Protein AF-A0A1W2H2S9-F1 (afdb_monomer_lite)

Secondary structure (DSSP, 8-state):
--------GGGTTT--HHHHHHHHHHHHHHHHHHHHHHHHHHHHHHHHGGG-TTHHHHHHHHHHHHHHHHSS--HHHHHHHHHHHHHHHHHHHHHHHHHHHHHHHHHHHHH-HHHHHHHHHHHH----TT---------

Structure (mmCIF, N/CA/C/O backbone):
data_AF-A0A1W2H2S9-F1
#
_entry.id   AF-A0A1W2H2S9-F1
#
loop_
_atom_site.group_PDB
_atom_site.id
_atom_site.type_symbol
_atom_site.label_atom_id
_atom_site.label_alt_id
_atom_site.label_comp_id
_atom_site.label_asym_id
_atom_site.label_entity_id
_atom_site.label_seq_id
_atom_site.pdbx_PDB_ins_code
_atom_site.Cartn_x
_atom_site.Cartn_y
_atom_site.Cartn_z
_atom_site.occupancy
_atom_site.B_iso_or_equiv
_atom_site.auth_seq_id
_atom_site.auth_comp_id
_atom_site.auth_asym_id
_atom_site.auth_atom_id
_atom_site.pdbx_PDB_model_num
ATOM 1 N N . MET A 1 1 ? 31.608 -6.534 -22.733 1.00 47.28 1 MET A N 1
ATOM 2 C CA . MET A 1 1 ? 31.640 -7.036 -21.346 1.00 47.28 1 MET A CA 1
ATOM 3 C C . MET A 1 1 ? 31.572 -5.815 -20.447 1.00 47.28 1 MET A C 1
ATOM 5 O O . MET A 1 1 ? 32.516 -5.046 -20.483 1.00 47.28 1 MET A O 1
ATOM 9 N N . GLN A 1 2 ? 30.415 -5.585 -19.820 1.00 31.45 2 GLN A N 1
ATOM 10 C CA . GLN A 1 2 ? 30.123 -4.672 -18.698 1.00 31.45 2 GLN A CA 1
ATOM 11 C C . GLN A 1 2 ? 28.591 -4.625 -18.594 1.00 31.45 2 GLN A C 1
ATOM 13 O O . GLN A 1 2 ? 27.917 -3.844 -19.258 1.00 31.45 2 GLN A O 1
ATOM 18 N N . THR A 1 3 ? 28.027 -5.574 -17.854 1.00 41.75 3 THR A N 1
ATOM 19 C CA . THR A 1 3 ? 26.656 -5.482 -17.350 1.00 41.75 3 THR A CA 1
ATOM 20 C C . THR A 1 3 ? 26.778 -5.035 -15.905 1.00 41.75 3 THR A C 1
ATOM 22 O O . THR A 1 3 ? 26.757 -5.864 -14.998 1.00 41.75 3 THR A O 1
ATOM 25 N N . GLU A 1 4 ? 27.006 -3.742 -15.695 1.00 41.09 4 GLU A N 1
ATOM 26 C CA . GLU A 1 4 ? 26.809 -3.163 -14.371 1.00 41.09 4 GLU A CA 1
ATOM 27 C C . GLU A 1 4 ? 25.306 -3.178 -14.102 1.00 41.09 4 GLU A C 1
ATOM 29 O O . GLU A 1 4 ? 24.504 -2.568 -14.812 1.00 41.09 4 GLU A O 1
ATOM 34 N N . SER A 1 5 ? 24.917 -3.987 -13.123 1.00 37.31 5 SER A N 1
ATOM 35 C CA . SER A 1 5 ? 23.588 -3.974 -12.546 1.00 37.31 5 SER A CA 1
ATOM 36 C C . SER A 1 5 ? 23.367 -2.599 -11.929 1.00 37.31 5 SER A C 1
ATOM 38 O O . SER A 1 5 ? 23.938 -2.278 -10.891 1.00 37.31 5 SER A O 1
ATOM 40 N N . TYR A 1 6 ? 22.544 -1.784 -12.585 1.00 46.28 6 TYR A N 1
ATOM 41 C CA . TYR A 1 6 ? 21.976 -0.573 -12.006 1.00 46.28 6 TYR A CA 1
ATOM 42 C C . TYR A 1 6 ? 21.082 -0.991 -10.830 1.00 46.28 6 TYR A C 1
ATOM 44 O O . TYR A 1 6 ? 19.900 -1.294 -11.001 1.00 46.28 6 TYR A O 1
ATOM 52 N N . GLN A 1 7 ? 21.688 -1.123 -9.653 1.00 43.81 7 GLN A N 1
ATOM 53 C CA . GLN A 1 7 ? 20.985 -1.283 -8.392 1.00 43.81 7 GLN A CA 1
ATOM 54 C C . GLN A 1 7 ? 20.489 0.110 -8.002 1.00 43.81 7 GLN A C 1
ATOM 56 O O . GLN A 1 7 ? 21.268 1.041 -7.825 1.00 43.81 7 GLN A O 1
ATOM 61 N N . ASP A 1 8 ? 19.168 0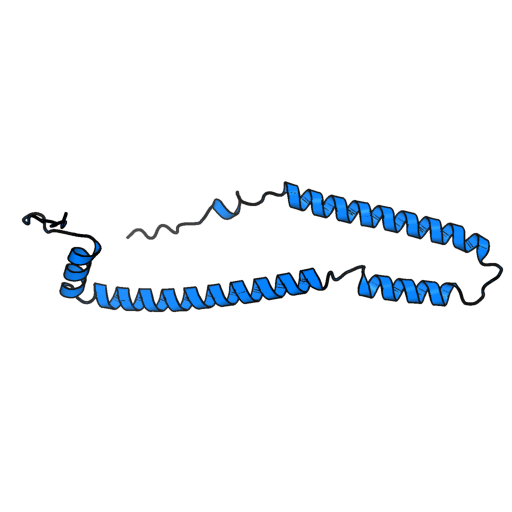.270 -8.002 1.00 51.31 8 ASP A N 1
ATOM 62 C CA . ASP A 1 8 ? 18.505 1.533 -7.706 1.00 51.31 8 ASP A CA 1
ATOM 63 C C . ASP A 1 8 ? 18.551 1.785 -6.190 1.00 51.31 8 ASP A C 1
ATOM 65 O O . ASP A 1 8 ? 17.661 1.374 -5.447 1.00 51.31 8 ASP A O 1
ATOM 69 N N . ASP A 1 9 ? 19.610 2.446 -5.723 1.00 51.31 9 ASP A N 1
ATOM 70 C CA . ASP A 1 9 ? 19.800 2.813 -4.311 1.00 51.31 9 ASP A CA 1
ATOM 71 C C . ASP A 1 9 ? 18.784 3.869 -3.818 1.00 51.31 9 ASP A C 1
ATOM 73 O O . ASP A 1 9 ? 18.706 4.168 -2.627 1.00 51.31 9 ASP A O 1
ATOM 77 N N . ARG A 1 10 ? 17.911 4.386 -4.700 1.00 54.00 10 ARG A N 1
ATOM 78 C CA . ARG A 1 10 ? 16.852 5.353 -4.349 1.00 54.00 10 ARG A CA 1
ATOM 79 C C . ARG A 1 10 ? 15.669 4.732 -3.600 1.00 54.00 10 ARG A C 1
ATOM 81 O O . ARG A 1 10 ? 14.755 5.455 -3.206 1.00 54.00 10 ARG A O 1
ATOM 88 N N . ILE A 1 11 ? 15.659 3.414 -3.382 1.00 48.78 11 ILE A N 1
ATOM 89 C CA . ILE A 1 11 ? 14.602 2.728 -2.617 1.00 48.78 11 ILE A CA 1
ATOM 90 C C . ILE A 1 11 ? 14.618 3.144 -1.132 1.00 48.78 11 ILE A C 1
ATOM 92 O O . ILE A 1 11 ? 13.565 3.152 -0.494 1.00 48.78 11 ILE A O 1
ATOM 96 N N . LEU A 1 12 ? 15.778 3.525 -0.578 1.00 48.19 12 LEU A N 1
ATOM 97 C CA . LEU A 1 12 ? 15.922 3.854 0.849 1.00 48.19 12 LEU A CA 1
ATOM 98 C C . LEU A 1 12 ? 15.722 5.348 1.168 1.00 48.19 12 LEU A C 1
ATOM 100 O O . LEU A 1 12 ? 15.271 5.675 2.266 1.00 48.19 12 LEU A O 1
ATOM 104 N N . ASP A 1 13 ? 15.950 6.240 0.201 1.00 54.03 13 ASP A N 1
ATOM 105 C CA . ASP A 1 13 ? 15.847 7.699 0.390 1.00 54.03 13 ASP A CA 1
ATOM 106 C C . ASP A 1 13 ? 14.402 8.233 0.322 1.00 54.03 13 ASP A C 1
ATOM 108 O O . ASP A 1 13 ? 14.117 9.364 0.717 1.00 54.03 13 ASP A O 1
ATOM 112 N N . GLY A 1 14 ? 13.457 7.419 -0.159 1.00 49.28 14 GLY A N 1
ATOM 113 C CA . GLY A 1 14 ? 12.059 7.814 -0.368 1.00 49.28 14 GLY A CA 1
ATOM 114 C C . GLY A 1 14 ? 11.136 7.672 0.847 1.00 49.28 14 GLY A C 1
ATOM 115 O O . GLY A 1 14 ? 9.962 8.047 0.767 1.00 49.28 14 GLY A O 1
ATOM 116 N N . ILE A 1 15 ? 11.607 7.125 1.973 1.00 54.91 15 ILE A N 1
ATOM 117 C CA . ILE A 1 15 ? 10.738 6.858 3.126 1.00 54.91 15 ILE A CA 1
ATOM 118 C C . ILE A 1 15 ? 10.599 8.127 3.978 1.00 54.91 15 ILE A C 1
ATOM 120 O O . ILE A 1 15 ? 11.220 8.288 5.027 1.00 54.91 15 ILE A O 1
ATOM 124 N N . ASN A 1 16 ? 9.729 9.042 3.548 1.00 57.56 16 ASN A N 1
ATOM 125 C CA . ASN A 1 16 ? 9.269 10.144 4.389 1.00 57.56 16 ASN A CA 1
ATOM 126 C C . ASN A 1 16 ? 8.387 9.574 5.520 1.00 57.56 16 ASN A C 1
ATOM 128 O O . ASN A 1 16 ? 7.165 9.481 5.408 1.00 57.56 16 ASN A O 1
ATOM 132 N N . LEU A 1 17 ? 9.030 9.133 6.607 1.00 56.47 17 LEU A N 1
ATOM 133 C CA . LEU A 1 17 ? 8.386 8.543 7.786 1.00 56.47 17 LEU A CA 1
ATOM 134 C C . LEU A 1 17 ? 7.549 9.555 8.581 1.00 56.47 17 LEU A C 1
ATOM 136 O O . LEU A 1 17 ? 6.679 9.150 9.344 1.00 56.47 17 LEU A O 1
ATOM 140 N N . GLY A 1 18 ? 7.759 10.862 8.397 1.00 63.53 18 GLY A N 1
ATOM 141 C CA . GLY A 1 18 ? 7.056 11.928 9.120 1.00 63.53 18 GLY A CA 1
ATOM 142 C C . GLY A 1 18 ? 5.521 11.825 9.087 1.00 63.53 18 GLY A C 1
ATOM 143 O O . GLY A 1 18 ? 4.903 11.785 10.153 1.00 63.53 18 GLY A O 1
ATOM 144 N N . PRO A 1 19 ? 4.871 11.761 7.910 1.00 59.53 19 PRO A N 1
ATOM 145 C CA . PRO A 1 19 ? 3.425 11.581 7.808 1.00 59.53 19 PRO A CA 1
ATOM 146 C C . PRO A 1 19 ? 2.955 10.214 8.320 1.00 59.53 19 PRO A C 1
ATOM 148 O O . PRO A 1 19 ? 1.928 10.155 8.990 1.00 59.53 19 PRO A O 1
ATOM 151 N N . MET A 1 20 ? 3.709 9.132 8.087 1.00 55.03 20 MET A N 1
ATOM 152 C CA . MET A 1 20 ? 3.347 7.803 8.596 1.00 55.03 20 MET A CA 1
ATOM 153 C C . MET A 1 20 ? 3.355 7.767 10.129 1.00 55.03 20 MET A C 1
ATOM 155 O O . MET A 1 20 ? 2.357 7.388 10.734 1.00 55.03 20 MET A O 1
ATOM 159 N N . ILE A 1 21 ? 4.425 8.245 10.769 1.00 58.28 21 ILE A N 1
ATOM 160 C CA . ILE A 1 21 ? 4.548 8.327 12.231 1.00 58.28 21 ILE A CA 1
ATOM 161 C C . ILE A 1 21 ? 3.421 9.179 12.823 1.00 58.28 21 ILE A C 1
ATOM 163 O O . ILE A 1 21 ? 2.860 8.812 13.850 1.00 58.28 21 ILE A O 1
ATOM 167 N N . ARG A 1 22 ? 3.028 10.278 12.164 1.00 54.75 22 ARG A N 1
ATOM 168 C CA . ARG A 1 22 ? 1.888 11.104 12.595 1.00 54.75 22 ARG A CA 1
ATOM 169 C C . ARG A 1 22 ? 0.558 10.357 12.507 1.00 54.75 22 ARG A C 1
ATOM 171 O O . ARG A 1 22 ? -0.236 10.470 13.432 1.00 54.75 22 ARG A O 1
ATOM 178 N N . ILE A 1 23 ? 0.322 9.584 11.446 1.00 57.78 23 ILE A N 1
ATOM 179 C CA . ILE A 1 23 ? -0.895 8.770 11.285 1.00 57.78 23 ILE A CA 1
ATOM 180 C C . ILE A 1 23 ? -0.944 7.660 12.343 1.00 57.78 23 ILE A C 1
ATOM 182 O O . ILE A 1 23 ? -1.981 7.470 12.976 1.00 57.78 23 ILE A O 1
ATOM 186 N N . PHE A 1 24 ? 0.169 6.962 12.585 1.00 56.03 24 PHE A N 1
ATOM 187 C CA . PHE A 1 24 ? 0.252 5.944 13.636 1.00 56.03 24 PHE A CA 1
ATOM 188 C C . PHE A 1 24 ? 0.088 6.550 15.037 1.00 56.03 24 PHE A C 1
ATOM 190 O O . PHE A 1 24 ? -0.650 6.002 15.851 1.00 56.03 24 PHE A O 1
ATOM 197 N N . ALA A 1 25 ? 0.702 7.706 15.305 1.00 60.56 25 ALA A N 1
ATOM 198 C CA . ALA A 1 25 ? 0.580 8.404 16.582 1.00 60.56 25 ALA A CA 1
ATOM 199 C C . ALA A 1 25 ? -0.850 8.900 16.833 1.00 60.56 25 ALA A C 1
ATOM 201 O O . ALA A 1 25 ? -1.385 8.675 17.913 1.00 60.56 25 ALA A O 1
ATOM 202 N N . TYR A 1 26 ? -1.500 9.516 15.839 1.00 65.12 26 TYR A N 1
ATOM 203 C CA . TYR A 1 26 ? -2.889 9.959 15.972 1.00 65.12 26 TYR A CA 1
ATOM 204 C C . TYR A 1 26 ? -3.833 8.777 16.206 1.00 65.12 26 TYR A C 1
ATOM 206 O O . TYR A 1 26 ? -4.601 8.804 17.165 1.00 65.12 26 TYR A O 1
ATOM 214 N N . ASN A 1 27 ? -3.739 7.712 15.402 1.00 65.56 27 ASN A N 1
ATOM 215 C CA . ASN A 1 27 ? -4.579 6.525 15.587 1.00 65.56 27 ASN A CA 1
ATOM 216 C C . ASN A 1 27 ? -4.338 5.848 16.946 1.00 65.56 27 ASN A C 1
ATOM 218 O O . ASN A 1 27 ? -5.301 5.494 17.622 1.00 65.56 27 ASN A O 1
ATOM 222 N N . GLY A 1 28 ? -3.084 5.744 17.397 1.00 67.50 28 GLY A N 1
ATOM 223 C CA . GLY A 1 28 ? -2.751 5.181 18.708 1.00 67.50 28 GLY A CA 1
ATOM 224 C C . GLY A 1 28 ? -3.265 6.024 19.881 1.00 67.50 28 GLY A C 1
ATOM 225 O O . GLY A 1 28 ? -3.792 5.480 20.850 1.00 67.50 28 GLY A O 1
ATOM 226 N N . ILE A 1 29 ? -3.184 7.356 19.789 1.00 74.56 29 ILE A N 1
ATOM 227 C CA . ILE A 1 29 ? -3.722 8.265 20.814 1.00 74.56 29 ILE A CA 1
ATOM 228 C C . ILE A 1 29 ? -5.252 8.171 20.866 1.00 74.56 29 ILE A C 1
ATOM 230 O O . ILE A 1 29 ? -5.813 8.070 21.957 1.00 74.56 29 ILE A O 1
ATOM 234 N N . TYR A 1 30 ? -5.935 8.137 19.715 1.00 74.81 30 TYR A N 1
ATOM 235 C CA . TYR A 1 30 ? -7.388 7.947 19.676 1.00 74.81 30 TYR A CA 1
ATOM 236 C C . TYR A 1 30 ? -7.809 6.583 20.231 1.00 74.81 30 TYR A C 1
ATOM 238 O O . TYR A 1 30 ? -8.785 6.525 20.976 1.00 74.81 30 TYR A O 1
ATOM 246 N N . GLN A 1 31 ? -7.063 5.510 19.947 1.00 69.75 31 GLN A N 1
ATOM 247 C CA . GLN A 1 31 ? -7.315 4.179 20.512 1.00 69.75 31 GLN A CA 1
ATOM 248 C C . GLN A 1 31 ? -7.162 4.165 22.040 1.00 69.75 31 GLN A C 1
ATOM 250 O O . GLN A 1 31 ? -8.038 3.661 22.744 1.00 69.75 31 GLN A O 1
ATOM 255 N N . LEU A 1 32 ? -6.101 4.777 22.575 1.00 75.31 32 LEU A N 1
ATOM 256 C CA . LEU A 1 32 ? -5.880 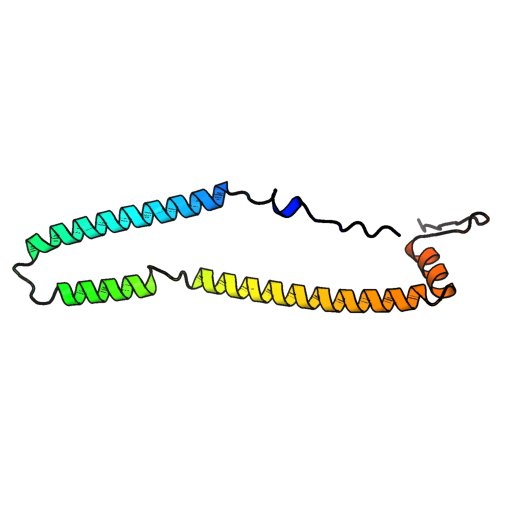4.885 24.022 1.00 75.31 32 LEU A CA 1
ATOM 257 C C . LEU A 1 32 ? -6.950 5.746 24.709 1.00 75.31 32 LEU A C 1
ATOM 259 O O . LEU A 1 32 ? -7.462 5.381 25.769 1.00 75.31 32 LEU A O 1
ATOM 263 N N . GLN A 1 33 ? -7.325 6.873 24.102 1.00 75.38 33 GLN A N 1
ATOM 264 C CA . GLN A 1 33 ? -8.341 7.775 24.643 1.00 75.38 33 GLN A CA 1
ATOM 265 C C . GLN A 1 33 ? -9.744 7.159 24.590 1.00 75.38 33 GLN A C 1
ATOM 267 O O . GLN A 1 33 ? -10.526 7.310 25.532 1.00 75.38 33 GLN A O 1
ATOM 272 N N . PHE A 1 34 ? -10.048 6.416 23.5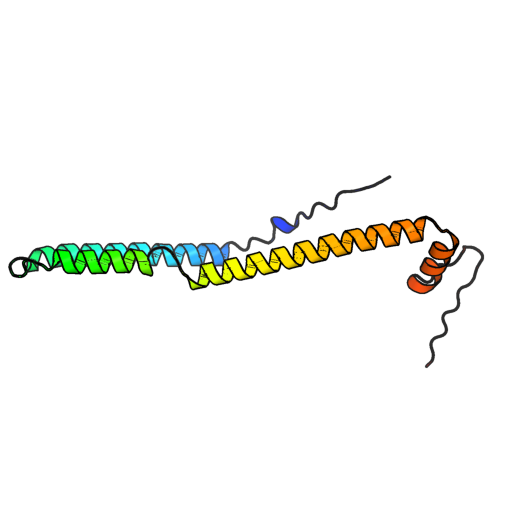26 1.00 78.00 34 PHE A N 1
ATOM 273 C CA . PHE A 1 34 ? -11.276 5.642 23.408 1.00 78.00 34 PHE A CA 1
ATOM 274 C C . PHE A 1 34 ? -11.350 4.543 24.478 1.00 78.00 34 PHE A C 1
ATOM 276 O O . PHE A 1 34 ? -12.361 4.433 25.173 1.00 78.00 34 PHE A O 1
ATOM 283 N N . LEU A 1 35 ? -10.261 3.791 24.679 1.00 75.50 35 LEU A N 1
ATOM 284 C CA . LEU A 1 35 ? -10.166 2.767 25.721 1.00 75.50 35 LEU A CA 1
ATOM 285 C C . LEU A 1 35 ? -10.387 3.363 27.120 1.00 75.50 35 LEU A C 1
ATOM 287 O O . LEU A 1 35 ? -11.153 2.820 27.915 1.00 75.50 35 LEU A O 1
ATOM 291 N N . TYR A 1 36 ? -9.767 4.507 27.412 1.00 85.50 36 TYR A N 1
ATOM 292 C CA . TYR A 1 36 ? -9.935 5.205 28.687 1.00 85.50 36 TYR A CA 1
ATOM 293 C C . TYR A 1 36 ? -11.387 5.648 28.926 1.00 85.50 36 TYR A C 1
ATOM 295 O O . TYR A 1 36 ? -11.943 5.422 30.006 1.00 85.50 36 TYR A O 1
ATOM 303 N N . LEU A 1 37 ? -12.036 6.224 27.909 1.00 81.81 37 LEU A N 1
ATOM 304 C CA . LEU A 1 37 ? -13.442 6.627 27.982 1.00 81.81 37 LEU A CA 1
ATOM 305 C C . LEU A 1 37 ? -14.364 5.415 28.190 1.00 81.81 37 LEU A C 1
ATOM 307 O O . LEU A 1 37 ? -15.275 5.467 29.018 1.00 81.81 37 LEU A O 1
ATOM 311 N N . PHE A 1 38 ? -14.097 4.309 27.494 1.00 81.56 38 PHE A N 1
ATOM 312 C CA . PHE A 1 38 ? -14.831 3.054 27.637 1.00 81.56 38 PHE A CA 1
ATOM 313 C C . PHE A 1 38 ? -14.725 2.484 29.059 1.00 81.56 38 PHE A C 1
ATOM 315 O O . PHE A 1 38 ? -15.741 2.136 29.666 1.00 81.56 38 PHE A O 1
ATOM 322 N N . VAL A 1 39 ? -13.519 2.466 29.638 1.00 81.44 39 VAL A N 1
ATOM 323 C CA . VAL A 1 39 ? -13.281 2.025 31.023 1.00 81.44 39 VAL A CA 1
ATOM 324 C C . VAL A 1 39 ? -14.011 2.924 32.027 1.00 81.44 39 VAL A C 1
ATOM 326 O O . VAL A 1 39 ? -14.666 2.417 32.941 1.00 81.44 39 VAL A O 1
ATOM 329 N N . LEU A 1 40 ? -13.975 4.250 31.848 1.00 82.69 40 LEU A N 1
ATOM 330 C CA . LEU A 1 40 ? -14.705 5.190 32.708 1.00 82.69 40 LEU A CA 1
ATOM 331 C C . LEU A 1 40 ? -16.222 4.984 32.645 1.00 82.69 40 LEU A C 1
ATOM 333 O O . LEU A 1 40 ? -16.890 4.974 33.684 1.00 82.69 40 LEU A O 1
ATOM 337 N N . ILE A 1 41 ? -16.769 4.795 31.442 1.00 80.12 41 ILE A N 1
ATOM 338 C CA . ILE A 1 41 ? -18.189 4.493 31.238 1.00 80.12 41 ILE A CA 1
ATOM 339 C C . ILE A 1 41 ? -18.542 3.175 31.931 1.00 80.12 41 ILE A C 1
ATOM 341 O O . ILE A 1 41 ? -19.522 3.133 32.673 1.00 80.12 41 ILE A O 1
ATOM 345 N N . PHE A 1 42 ? -17.721 2.132 31.787 1.00 74.69 42 PHE A N 1
ATOM 346 C CA . PHE A 1 42 ? -17.933 0.829 32.422 1.00 74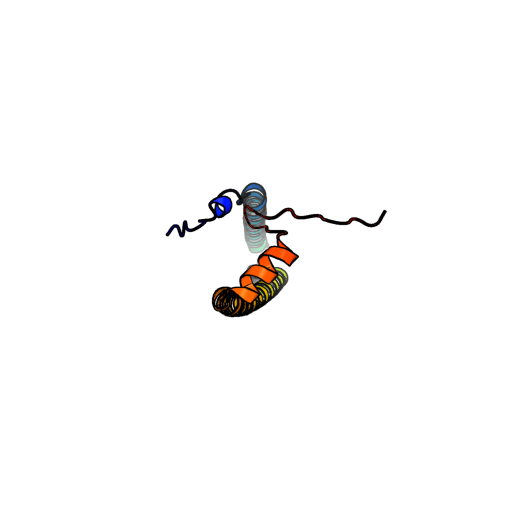.69 42 PHE A CA 1
ATOM 347 C C . PHE A 1 42 ? -17.952 0.911 33.959 1.00 74.69 42 PHE A C 1
ATOM 349 O O . PHE A 1 42 ? -18.859 0.376 34.608 1.00 74.69 42 PHE A O 1
ATOM 356 N N . ILE A 1 43 ? -17.000 1.637 34.556 1.00 79.44 43 ILE A N 1
ATOM 357 C CA . ILE A 1 43 ? -16.940 1.869 36.010 1.00 79.44 43 ILE A CA 1
ATOM 358 C C . ILE A 1 43 ? -18.183 2.630 36.485 1.00 79.44 43 ILE A C 1
ATOM 360 O O . ILE A 1 43 ? -18.795 2.266 37.492 1.00 79.44 43 ILE A O 1
ATOM 364 N N . LYS A 1 44 ? -18.594 3.665 35.745 1.00 78.94 44 LYS A N 1
ATOM 365 C CA . LYS A 1 44 ? -19.773 4.472 36.071 1.00 78.94 44 LYS A CA 1
ATOM 366 C C . LYS A 1 44 ? -21.050 3.633 35.971 1.00 78.94 44 LYS A C 1
ATOM 368 O O . LYS A 1 44 ? -21.864 3.660 36.888 1.00 78.94 44 LYS A O 1
ATOM 373 N N . MET A 1 45 ? -21.185 2.815 34.929 1.00 68.31 45 MET A N 1
ATOM 374 C CA . MET A 1 45 ? -22.326 1.927 34.671 1.00 68.31 45 MET A CA 1
ATOM 375 C C . MET A 1 45 ? -22.532 0.873 35.765 1.00 68.31 45 MET A C 1
ATOM 377 O O . MET A 1 45 ? -23.677 0.648 36.161 1.00 68.31 45 MET A O 1
ATOM 381 N N . LYS A 1 46 ? -21.454 0.308 36.339 1.00 66.06 46 LYS A N 1
ATOM 382 C CA . LYS A 1 46 ? -21.541 -0.608 37.498 1.00 66.06 46 LYS A CA 1
ATOM 383 C C . LYS A 1 46 ? -22.337 -0.017 38.669 1.00 66.06 46 LYS A C 1
ATOM 385 O O . LYS A 1 46 ? -23.017 -0.759 39.373 1.00 66.06 46 LYS A O 1
ATOM 390 N N . LYS A 1 47 ? -22.294 1.306 38.867 1.00 68.62 47 LYS A N 1
ATOM 391 C CA . LYS A 1 47 ? -23.008 2.000 39.953 1.00 68.62 47 LYS A CA 1
ATOM 392 C C . LYS A 1 47 ? -24.522 2.106 39.716 1.00 68.62 47 LYS A C 1
ATOM 394 O O . LYS A 1 47 ? -25.282 2.111 40.680 1.00 68.62 47 LYS A O 1
ATOM 399 N N . TYR A 1 48 ? -24.967 2.159 38.459 1.00 66.75 48 TYR A N 1
ATOM 400 C CA . TYR A 1 48 ? -26.385 2.323 38.079 1.00 66.75 48 TYR A CA 1
ATOM 401 C C . TYR A 1 48 ? -27.092 0.995 37.771 1.00 66.75 48 TYR A C 1
ATOM 403 O O . TYR A 1 48 ? -28.288 0.951 37.496 1.00 66.75 48 TYR A O 1
ATOM 411 N N . LEU A 1 49 ? -26.356 -0.106 37.879 1.00 59.41 49 LEU A N 1
ATOM 412 C CA . LEU A 1 49 ? -26.745 -1.452 37.485 1.00 59.41 49 LEU A CA 1
ATOM 413 C C . LEU A 1 49 ? -27.804 -2.130 38.378 1.00 59.41 49 LEU A C 1
ATOM 415 O O . LEU A 1 49 ? -28.221 -3.254 38.112 1.00 59.41 49 LEU A O 1
ATOM 419 N N . LYS A 1 50 ? -28.266 -1.476 39.448 1.00 60.66 50 LYS A N 1
ATOM 420 C CA . LYS A 1 50 ? -29.287 -2.058 40.337 1.00 60.66 50 LYS A CA 1
ATOM 421 C C . LYS A 1 50 ? -30.664 -2.233 39.677 1.00 60.66 50 LYS A C 1
ATOM 423 O O . LYS A 1 50 ? -31.499 -2.919 40.254 1.00 60.66 50 LYS A O 1
ATOM 428 N N . TYR A 1 51 ? -30.901 -1.656 38.493 1.00 62.38 51 TYR A N 1
ATOM 429 C CA . TYR A 1 51 ? -32.249 -1.522 37.923 1.00 62.38 51 TYR A CA 1
ATOM 430 C C . TYR A 1 51 ? -32.478 -2.173 36.548 1.00 62.38 51 TYR A C 1
ATOM 432 O O . TYR A 1 51 ? -33.601 -2.125 36.053 1.00 62.38 51 TYR A O 1
ATOM 440 N N . THR A 1 52 ? -31.488 -2.816 35.915 1.00 58.69 52 THR A N 1
ATOM 441 C CA . THR A 1 52 ? -31.660 -3.364 34.551 1.00 58.69 52 THR A CA 1
ATOM 442 C C . THR A 1 52 ? -31.026 -4.752 34.386 1.00 58.69 52 THR A C 1
ATOM 444 O O . THR A 1 52 ? -29.814 -4.907 34.285 1.00 58.69 52 THR A O 1
ATOM 447 N N . LYS A 1 53 ? -31.859 -5.802 34.324 1.00 66.31 53 LYS A N 1
ATOM 448 C CA . LYS A 1 53 ? -31.404 -7.207 34.234 1.00 66.31 53 LYS A CA 1
ATOM 449 C C . LYS A 1 53 ? -30.754 -7.603 32.892 1.00 66.31 53 LYS A C 1
ATOM 451 O O . LYS A 1 53 ? -30.028 -8.585 32.873 1.00 66.31 53 LYS A O 1
ATOM 456 N N . ASN A 1 54 ? -30.947 -6.838 31.808 1.00 69.19 54 ASN A N 1
ATOM 457 C CA . ASN A 1 54 ? -30.447 -7.174 30.457 1.00 69.19 54 ASN A CA 1
ATOM 458 C C . ASN A 1 54 ? -29.489 -6.134 29.836 1.00 69.19 54 ASN A C 1
ATOM 460 O O . ASN A 1 54 ? -29.156 -6.233 28.656 1.00 69.19 54 ASN A O 1
ATOM 464 N N . PHE A 1 55 ? -29.015 -5.141 30.599 1.00 73.31 55 PHE A N 1
ATOM 465 C CA . PHE A 1 55 ? -28.167 -4.072 30.049 1.00 73.31 55 PHE A CA 1
ATOM 466 C C . PHE A 1 55 ? -26.824 -4.586 29.512 1.00 73.31 55 PHE A C 1
ATOM 468 O O . PHE A 1 55 ? -26.385 -4.170 28.442 1.00 73.31 55 PHE A O 1
ATOM 475 N N . TYR A 1 56 ? -26.202 -5.539 30.215 1.00 76.69 56 TYR A N 1
ATOM 476 C CA . TYR A 1 56 ? -24.947 -6.132 29.758 1.00 76.69 56 TYR A CA 1
ATOM 477 C C . TYR A 1 56 ? -25.101 -6.836 28.422 1.00 76.69 56 TYR A C 1
ATOM 479 O O . TYR A 1 56 ? -24.235 -6.677 27.579 1.00 76.69 56 TYR A O 1
ATOM 487 N N . PHE A 1 57 ? -26.201 -7.549 28.181 1.00 79.56 57 PHE A N 1
ATOM 488 C CA . PHE A 1 57 ? -26.409 -8.238 26.909 1.00 79.56 57 PHE A CA 1
ATOM 489 C C . PHE A 1 57 ? -26.442 -7.253 25.734 1.00 79.56 57 PHE A C 1
ATOM 491 O O . PHE A 1 57 ? -25.729 -7.443 24.753 1.00 79.56 57 PHE A O 1
ATOM 498 N N . LEU A 1 58 ? -27.189 -6.152 25.870 1.00 77.38 58 LEU A N 1
ATOM 499 C CA . LEU A 1 58 ? -27.294 -5.136 24.821 1.00 77.38 58 LEU A CA 1
ATOM 500 C C . LEU A 1 58 ? -25.973 -4.383 24.612 1.00 77.38 58 LEU A C 1
ATOM 502 O O . LEU A 1 58 ? -25.578 -4.134 23.477 1.00 77.38 58 LEU A O 1
ATOM 506 N N . PHE A 1 59 ? -25.261 -4.075 25.699 1.00 81.69 59 PHE A N 1
ATOM 507 C CA . PHE A 1 59 ? -23.945 -3.443 25.636 1.00 81.69 59 PHE A CA 1
ATOM 508 C C . PHE A 1 59 ? -22.895 -4.361 25.006 1.00 81.69 59 PHE A C 1
ATOM 510 O O . PHE A 1 59 ? -22.107 -3.909 24.185 1.00 81.69 59 PHE A O 1
ATOM 517 N N . THR A 1 60 ? -22.905 -5.653 25.342 1.00 80.25 60 THR A N 1
ATOM 518 C CA . THR A 1 60 ? -21.966 -6.630 24.770 1.00 80.25 60 THR A CA 1
ATOM 519 C C . THR A 1 60 ? -22.274 -6.854 23.295 1.00 80.25 60 THR A C 1
ATOM 521 O O . THR A 1 60 ? -21.356 -6.898 22.489 1.00 80.25 60 THR A O 1
ATOM 524 N N . LEU A 1 61 ? -23.552 -6.920 22.914 1.00 83.25 61 LEU A N 1
ATOM 525 C CA . LEU A 1 61 ? -23.955 -7.031 21.515 1.00 83.25 61 LEU A CA 1
ATOM 526 C C . LEU A 1 61 ? -23.539 -5.793 20.711 1.00 83.25 61 LEU A C 1
ATOM 528 O O . LEU A 1 61 ? -22.949 -5.927 19.644 1.00 83.25 61 LEU A O 1
ATOM 532 N N . PHE A 1 62 ? -23.777 -4.594 21.248 1.00 83.88 62 PHE A N 1
ATOM 533 C CA . PHE A 1 62 ? -23.318 -3.348 20.639 1.00 83.88 62 PHE A CA 1
ATOM 534 C C . PHE A 1 62 ? -21.793 -3.306 20.521 1.00 83.88 62 PHE A C 1
ATOM 536 O O . PHE A 1 62 ? -21.276 -2.943 19.473 1.00 83.88 62 PHE A O 1
ATOM 543 N N . PHE A 1 63 ? -21.074 -3.719 21.564 1.00 83.25 63 PHE A N 1
ATOM 544 C CA . PHE A 1 63 ? -19.617 -3.761 21.568 1.00 83.25 63 PHE A CA 1
ATOM 545 C C . PHE A 1 63 ? -19.064 -4.761 20.550 1.00 83.25 63 PHE A C 1
ATOM 547 O O . PHE A 1 63 ? -18.126 -4.438 19.837 1.00 83.25 63 PHE A O 1
ATOM 554 N N . VAL A 1 64 ? -19.667 -5.944 20.418 1.00 81.38 64 VAL A N 1
ATOM 555 C CA . VAL A 1 64 ? -19.279 -6.936 19.403 1.00 81.38 64 VAL A CA 1
ATOM 556 C C . VAL A 1 64 ? -19.531 -6.399 17.997 1.00 81.38 64 VAL A C 1
ATOM 558 O O . VAL A 1 64 ? -18.654 -6.494 17.146 1.00 81.38 64 VAL A O 1
ATOM 561 N N . ILE A 1 65 ? -20.691 -5.785 17.755 1.00 81.12 65 ILE A N 1
ATOM 562 C CA . ILE A 1 65 ? -20.988 -5.129 16.475 1.00 81.12 65 ILE A CA 1
ATOM 563 C C . ILE A 1 65 ? -19.958 -4.021 16.214 1.00 81.12 65 ILE A C 1
ATOM 565 O O . ILE A 1 65 ? -19.376 -3.950 15.139 1.00 81.12 65 ILE A O 1
ATOM 569 N N . TRP A 1 66 ? -19.658 -3.194 17.208 1.00 81.38 66 TRP A N 1
ATOM 570 C CA . TRP A 1 66 ? -18.676 -2.122 17.092 1.00 81.38 66 TRP A CA 1
ATOM 571 C C . TRP A 1 66 ? -17.264 -2.654 16.798 1.00 81.38 66 TRP A C 1
ATOM 573 O O . TRP A 1 66 ? -16.618 -2.169 15.879 1.00 81.38 66 TRP A O 1
ATOM 583 N N . MET A 1 67 ? -16.817 -3.713 17.473 1.00 71.69 67 MET A N 1
ATOM 584 C CA . MET A 1 67 ? -15.529 -4.356 17.190 1.00 71.69 67 MET A CA 1
ATOM 585 C C . MET A 1 67 ? -15.476 -4.932 15.766 1.00 71.69 67 MET A C 1
ATOM 587 O O . MET A 1 67 ? -14.486 -4.778 15.059 1.00 71.69 67 MET A O 1
ATOM 591 N N . VAL A 1 68 ? -16.564 -5.544 15.295 1.00 69.75 68 VAL A N 1
ATOM 592 C CA . VAL A 1 68 ? -16.628 -6.122 13.942 1.00 69.75 68 VAL A CA 1
ATOM 593 C C . VAL A 1 68 ? -16.632 -5.043 12.851 1.00 69.75 68 VAL A C 1
ATOM 595 O O . VAL A 1 68 ? -15.989 -5.224 11.818 1.00 69.75 68 VAL A O 1
ATOM 598 N N . PHE A 1 69 ? -17.336 -3.928 13.062 1.00 71.00 69 PHE A N 1
ATOM 599 C CA . PHE A 1 69 ? -17.506 -2.884 12.045 1.00 71.00 69 PHE A CA 1
ATOM 600 C C . PHE A 1 69 ? -16.471 -1.749 12.119 1.00 71.00 69 PHE A C 1
ATOM 602 O O . PHE A 1 69 ? -16.178 -1.149 11.089 1.00 71.00 69 PHE A O 1
ATOM 609 N N . ILE A 1 70 ? -15.933 -1.430 13.301 1.00 68.88 70 ILE A N 1
ATOM 610 C CA . ILE A 1 70 ? -15.067 -0.259 13.535 1.00 68.88 70 ILE A CA 1
ATOM 611 C C . ILE A 1 70 ? -13.629 -0.642 13.913 1.00 68.88 70 ILE A C 1
ATOM 613 O O . ILE A 1 70 ? -12.713 0.072 13.515 1.00 68.88 70 ILE A O 1
ATOM 617 N N . ASP A 1 71 ? -13.393 -1.748 14.627 1.00 64.12 71 ASP A N 1
ATOM 618 C CA . ASP A 1 71 ? -12.086 -1.981 15.271 1.00 64.12 71 ASP A CA 1
ATOM 619 C C . ASP A 1 71 ? -10.980 -2.504 14.339 1.00 64.12 71 ASP A C 1
ATOM 621 O O . ASP A 1 71 ? -9.807 -2.417 14.687 1.00 64.12 71 ASP A O 1
ATOM 625 N N . SER A 1 72 ? -11.272 -3.060 13.156 1.00 58.06 72 SER A N 1
ATOM 626 C CA . SER A 1 72 ? -10.198 -3.774 12.427 1.00 58.06 72 SER A CA 1
ATOM 627 C C . SER A 1 72 ? -10.198 -3.733 10.908 1.00 58.06 72 SER A C 1
ATOM 629 O O . SER A 1 72 ? -9.220 -4.174 10.312 1.00 58.06 72 SER A O 1
ATOM 631 N N . ASN A 1 73 ? -11.215 -3.200 10.237 1.00 57.66 73 ASN A N 1
ATOM 632 C CA . ASN A 1 73 ? -11.187 -3.145 8.778 1.00 57.66 73 ASN A CA 1
ATOM 633 C C . ASN A 1 73 ? -11.819 -1.856 8.294 1.00 57.66 73 ASN A C 1
ATOM 635 O O . ASN A 1 73 ? -13.027 -1.777 8.103 1.00 57.66 73 ASN A O 1
ATOM 639 N N . ASP A 1 74 ? -10.983 -0.857 8.033 1.00 69.06 74 ASP A N 1
ATOM 640 C CA . ASP A 1 74 ? -11.367 0.211 7.128 1.00 69.06 74 ASP A CA 1
ATOM 641 C C . ASP A 1 74 ? -11.586 -0.424 5.742 1.00 69.06 74 ASP A C 1
ATOM 643 O O . ASP A 1 74 ? -10.657 -0.628 4.956 1.00 69.06 74 ASP A O 1
ATOM 647 N N . ILE A 1 75 ? -12.828 -0.852 5.488 1.00 70.12 75 ILE A N 1
ATOM 648 C CA . ILE A 1 75 ? -13.259 -1.548 4.268 1.00 70.12 75 ILE A CA 1
ATOM 649 C C . ILE A 1 75 ? -12.867 -0.721 3.039 1.00 70.12 75 ILE A C 1
ATOM 651 O O . ILE A 1 75 ? -12.464 -1.275 2.015 1.00 70.12 75 ILE A O 1
ATOM 655 N N . LEU A 1 76 ? -12.913 0.609 3.158 1.00 76.69 76 LEU A N 1
ATOM 656 C CA . LEU A 1 76 ? -12.494 1.532 2.109 1.00 76.69 76 LEU A CA 1
ATOM 657 C C . LEU A 1 76 ? -10.988 1.454 1.859 1.00 76.69 76 LEU A C 1
ATOM 659 O O . LEU A 1 76 ? -10.563 1.441 0.704 1.00 76.69 76 LEU A O 1
ATOM 663 N N . THR A 1 77 ? -10.176 1.375 2.911 1.00 80.38 77 THR A N 1
ATOM 664 C CA . THR A 1 77 ? -8.725 1.197 2.780 1.00 80.38 77 THR A CA 1
ATOM 665 C C . THR A 1 77 ? -8.383 -0.157 2.167 1.00 80.38 77 THR A C 1
ATOM 667 O O . THR A 1 77 ? -7.595 -0.207 1.222 1.00 80.38 77 THR A O 1
ATOM 670 N N . GLN A 1 78 ? -9.030 -1.242 2.597 1.00 82.75 78 GLN A N 1
ATOM 671 C CA . GLN A 1 78 ? -8.824 -2.564 1.994 1.00 82.75 78 GLN A CA 1
ATOM 672 C C . GLN A 1 78 ? -9.234 -2.599 0.516 1.00 82.75 78 GLN A C 1
ATOM 674 O O . GLN A 1 78 ? -8.534 -3.177 -0.318 1.00 82.75 78 GLN A O 1
ATOM 679 N N . TYR A 1 79 ? -10.334 -1.932 0.165 1.00 86.31 79 TYR A N 1
ATOM 680 C CA . TYR A 1 79 ? -10.763 -1.787 -1.223 1.00 86.31 79 TYR A CA 1
ATOM 681 C C . TYR A 1 79 ? -9.740 -1.006 -2.061 1.00 86.31 79 TYR A C 1
ATOM 683 O O . TYR A 1 79 ? -9.340 -1.462 -3.134 1.00 86.31 79 TYR A O 1
ATOM 691 N N . LYS A 1 80 ? -9.256 0.139 -1.560 1.00 86.81 80 LYS A N 1
ATOM 692 C CA . LYS A 1 80 ? -8.224 0.947 -2.234 1.00 86.81 80 LYS A CA 1
ATOM 693 C C . LYS A 1 80 ? -6.921 0.171 -2.423 1.00 86.81 80 LYS A C 1
ATOM 695 O O . LYS A 1 80 ? -6.325 0.244 -3.496 1.00 86.81 80 LYS A O 1
ATOM 700 N N . LEU A 1 81 ? -6.498 -0.590 -1.415 1.00 89.00 81 LEU A N 1
ATOM 701 C CA . LEU A 1 81 ? -5.299 -1.428 -1.481 1.00 89.00 81 LEU A CA 1
ATOM 702 C C . LEU A 1 81 ? -5.441 -2.531 -2.531 1.00 89.00 81 LEU A C 1
ATOM 704 O O . LEU A 1 81 ? -4.545 -2.690 -3.356 1.00 89.00 81 LEU A O 1
ATOM 708 N N . LYS A 1 82 ? -6.580 -3.233 -2.570 1.00 92.62 82 LYS A N 1
ATOM 709 C CA . LYS A 1 82 ? -6.867 -4.231 -3.614 1.00 92.62 82 LYS A CA 1
ATOM 710 C C . LYS A 1 82 ? -6.871 -3.614 -5.013 1.00 92.62 82 LYS A C 1
ATOM 712 O O . LYS A 1 82 ? -6.276 -4.173 -5.927 1.00 92.62 82 LYS A O 1
ATOM 717 N N . ALA A 1 83 ? -7.489 -2.446 -5.183 1.00 94.38 83 ALA A N 1
ATOM 718 C CA . ALA A 1 83 ? -7.488 -1.747 -6.465 1.00 94.38 83 ALA A CA 1
ATOM 719 C C . ALA A 1 83 ? -6.064 -1.358 -6.902 1.00 94.38 83 ALA A C 1
ATOM 721 O O . ALA A 1 83 ? -5.701 -1.540 -8.064 1.00 94.38 83 ALA A O 1
ATOM 722 N N . LYS A 1 84 ? -5.240 -0.870 -5.965 1.00 92.31 84 LYS A N 1
ATOM 723 C CA . LYS A 1 84 ? -3.840 -0.523 -6.232 1.00 92.31 84 LYS A CA 1
ATOM 724 C C . LYS A 1 84 ? -2.992 -1.750 -6.564 1.00 92.31 84 LYS A C 1
ATOM 726 O O . LYS A 1 84 ? -2.145 -1.656 -7.447 1.00 92.31 84 LYS A O 1
ATOM 731 N N . LEU A 1 85 ? -3.229 -2.876 -5.892 1.00 96.38 85 LEU A N 1
ATOM 732 C CA . LEU A 1 85 ? -2.561 -4.145 -6.172 1.00 96.38 85 LEU A CA 1
ATOM 733 C C . LEU A 1 85 ? -2.850 -4.608 -7.603 1.00 96.38 85 LEU A C 1
ATOM 735 O O . LEU A 1 85 ? -1.915 -4.812 -8.370 1.00 96.38 85 LEU A O 1
ATOM 739 N N . ASN A 1 86 ? -4.127 -4.660 -7.986 1.00 96.12 86 ASN A N 1
ATOM 740 C CA . ASN A 1 86 ? -4.533 -5.057 -9.336 1.00 96.12 86 ASN A CA 1
ATOM 741 C C . ASN A 1 86 ? -3.933 -4.140 -10.413 1.00 96.12 86 ASN A C 1
ATOM 743 O O . ASN A 1 86 ? -3.549 -4.594 -11.486 1.00 96.12 86 ASN A O 1
ATOM 747 N N . GLU A 1 87 ? -3.845 -2.838 -10.139 1.00 96.25 87 GLU A N 1
ATOM 748 C CA . GLU A 1 87 ? -3.212 -1.888 -11.052 1.00 96.25 87 GLU A CA 1
ATOM 749 C C . GLU A 1 87 ? -1.709 -2.152 -11.216 1.00 96.25 87 GLU A C 1
ATOM 751 O O . GLU A 1 87 ? -1.199 -2.149 -12.334 1.00 96.25 87 GLU A O 1
ATOM 756 N N . LEU A 1 88 ? -1.001 -2.430 -10.121 1.00 96.62 88 LEU A N 1
ATOM 757 C CA . LEU A 1 88 ? 0.422 -2.770 -10.162 1.00 96.62 88 LEU A CA 1
ATOM 758 C C . LEU A 1 88 ? 0.677 -4.095 -10.890 1.00 96.62 88 LEU A C 1
ATOM 760 O O . LEU A 1 88 ? 1.649 -4.196 -11.636 1.00 96.62 88 LEU A O 1
ATOM 764 N N . GLU A 1 89 ? -0.189 -5.090 -10.709 1.00 96.69 89 GLU A N 1
ATOM 765 C CA . GLU A 1 89 ? -0.104 -6.364 -11.428 1.00 96.69 89 GLU A CA 1
ATOM 766 C C . GLU A 1 89 ? -0.291 -6.175 -12.936 1.00 96.69 89 GLU A C 1
ATOM 768 O O . GLU A 1 89 ? 0.537 -6.660 -13.707 1.00 96.69 89 GLU A O 1
ATOM 773 N N . ARG A 1 90 ? -1.284 -5.381 -13.360 1.00 96.56 90 ARG A N 1
ATOM 774 C CA . ARG A 1 90 ? -1.465 -5.032 -14.781 1.00 96.56 90 ARG A CA 1
ATOM 775 C C . ARG A 1 90 ? -0.253 -4.315 -15.362 1.00 96.56 90 ARG A C 1
ATOM 777 O O . ARG A 1 90 ? 0.192 -4.644 -16.458 1.00 96.56 90 ARG A O 1
ATOM 784 N N . GLN A 1 91 ? 0.300 -3.344 -14.635 1.00 94.12 91 GLN A N 1
ATOM 785 C CA . GLN A 1 91 ? 1.501 -2.636 -15.082 1.00 94.12 91 GLN A CA 1
ATOM 786 C C . GLN A 1 91 ? 2.692 -3.587 -15.204 1.00 94.12 91 GLN A C 1
ATOM 788 O O . GLN A 1 91 ? 3.423 -3.537 -16.191 1.00 94.12 91 GLN A O 1
ATOM 793 N N . LYS A 1 92 ? 2.876 -4.482 -14.230 1.00 96.31 92 LYS A N 1
ATOM 794 C CA . LYS A 1 92 ? 3.927 -5.501 -14.266 1.00 96.31 92 LYS A CA 1
ATOM 795 C C . LYS A 1 92 ? 3.799 -6.382 -15.508 1.00 96.31 92 LYS A C 1
ATOM 797 O O . LYS A 1 92 ? 4.793 -6.570 -16.204 1.00 96.31 92 LYS A O 1
ATOM 802 N N . GLU A 1 93 ? 2.609 -6.905 -15.782 1.00 96.50 93 GLU A N 1
ATOM 803 C CA . GLU A 1 93 ? 2.358 -7.767 -16.940 1.00 96.50 93 GLU A CA 1
ATOM 804 C C . GLU A 1 93 ? 2.627 -7.031 -18.260 1.00 96.50 93 GLU A C 1
ATOM 806 O O . GLU A 1 93 ? 3.395 -7.519 -19.089 1.00 96.50 93 GLU A O 1
ATOM 811 N N . PHE A 1 94 ? 2.137 -5.795 -18.388 1.00 95.88 94 PHE A N 1
ATOM 812 C CA . PHE A 1 94 ? 2.405 -4.933 -19.542 1.00 95.88 94 PHE A CA 1
ATOM 813 C C . PHE A 1 94 ? 3.909 -4.729 -19.800 1.00 95.88 94 PHE A C 1
ATOM 815 O O . PHE A 1 94 ? 4.382 -4.847 -20.934 1.00 95.88 94 PHE A O 1
ATOM 822 N N . TYR A 1 95 ? 4.696 -4.433 -18.760 1.00 94.38 95 TYR A N 1
ATOM 823 C CA . TYR A 1 95 ? 6.139 -4.233 -18.923 1.00 94.38 95 TYR A CA 1
ATOM 824 C C . TYR A 1 95 ? 6.893 -5.530 -19.227 1.00 94.38 95 TYR A C 1
ATOM 826 O O . TYR A 1 95 ? 7.902 -5.482 -19.937 1.00 94.38 95 TYR A O 1
ATOM 834 N N . LEU A 1 96 ? 6.427 -6.677 -18.725 1.00 95.12 96 LEU A N 1
ATOM 835 C CA . LEU A 1 96 ? 7.002 -7.980 -19.061 1.00 95.12 96 LEU A CA 1
ATOM 836 C C . LEU A 1 96 ? 6.798 -8.305 -20.544 1.00 95.12 96 LEU A C 1
ATOM 838 O O . LEU A 1 96 ? 7.780 -8.577 -21.234 1.00 95.12 96 LEU A O 1
ATOM 842 N N . GLU A 1 97 ? 5.576 -8.160 -21.057 1.00 95.94 97 GLU A N 1
ATOM 843 C CA . GLU A 1 97 ? 5.280 -8.353 -22.482 1.00 95.94 97 GLU A CA 1
ATOM 844 C C . GLU A 1 97 ? 6.106 -7.391 -23.351 1.00 95.94 97 GLU A C 1
ATOM 846 O O . GLU A 1 97 ? 6.750 -7.780 -24.333 1.00 95.94 97 GLU A O 1
ATOM 851 N N . ARG A 1 98 ? 6.172 -6.112 -22.955 1.00 93.81 98 ARG A N 1
ATOM 852 C CA . ARG A 1 98 ? 6.931 -5.111 -23.708 1.00 93.81 98 ARG A CA 1
ATOM 853 C C . ARG A 1 98 ? 8.424 -5.422 -23.734 1.00 93.81 98 ARG A C 1
ATOM 855 O O . ARG A 1 98 ? 9.072 -5.193 -24.758 1.00 93.81 98 ARG A O 1
ATOM 862 N N . LYS A 1 99 ? 8.970 -5.944 -22.633 1.00 94.38 99 LYS A N 1
ATOM 863 C CA . LYS A 1 99 ? 10.367 -6.374 -22.540 1.00 94.38 99 LYS A CA 1
ATOM 864 C C . LYS A 1 99 ? 10.649 -7.529 -23.494 1.00 94.38 99 LYS A C 1
ATOM 866 O O . LYS A 1 99 ? 11.660 -7.468 -24.191 1.00 94.38 99 LYS A O 1
ATOM 871 N N . GLU A 1 100 ? 9.781 -8.535 -23.556 1.00 94.88 100 GLU A N 1
ATOM 872 C CA . GLU A 1 100 ? 9.940 -9.659 -24.486 1.00 94.88 100 GLU A CA 1
ATOM 873 C C . GLU A 1 100 ? 9.929 -9.187 -25.940 1.00 94.88 100 GLU A C 1
ATOM 875 O O . GLU A 1 100 ? 10.849 -9.508 -26.696 1.00 94.88 100 GLU A O 1
ATOM 880 N N . LYS A 1 101 ? 8.971 -8.326 -26.304 1.00 93.75 101 LYS A N 1
ATOM 881 C CA . LYS A 1 101 ? 8.901 -7.744 -27.649 1.00 93.75 101 LYS A CA 1
ATOM 882 C C . LYS A 1 101 ? 10.159 -6.948 -28.005 1.00 93.75 101 LYS A C 1
ATOM 884 O O . LYS A 1 101 ? 10.761 -7.189 -29.041 1.00 93.75 101 LYS A O 1
ATOM 889 N N . ILE A 1 102 ? 10.622 -6.064 -27.117 1.00 91.50 102 ILE A N 1
ATOM 890 C CA . ILE A 1 102 ? 11.855 -5.285 -27.340 1.00 91.50 102 ILE A CA 1
ATOM 891 C C . ILE A 1 102 ? 13.080 -6.198 -27.472 1.00 91.50 102 ILE A C 1
ATOM 893 O O . ILE A 1 102 ? 13.995 -5.901 -28.239 1.00 91.50 102 ILE A O 1
ATOM 897 N N . GLN A 1 103 ? 13.140 -7.298 -26.719 1.00 92.50 103 GLN A N 1
ATOM 898 C CA . GLN A 1 103 ? 14.232 -8.260 -26.846 1.00 92.50 103 GLN A CA 1
ATOM 899 C C . GLN A 1 103 ? 14.196 -9.001 -28.185 1.00 92.50 103 GLN A C 1
ATOM 901 O O . GLN A 1 103 ? 15.263 -9.223 -28.758 1.00 92.50 103 GLN A O 1
ATOM 906 N N . ALA A 1 104 ? 13.011 -9.358 -28.686 1.00 89.88 104 ALA A N 1
ATOM 907 C CA . ALA A 1 104 ? 12.843 -9.938 -30.015 1.00 89.88 104 ALA A CA 1
ATOM 908 C C . ALA A 1 104 ? 13.250 -8.940 -31.112 1.00 89.88 104 ALA A C 1
ATOM 910 O O . ALA A 1 104 ? 14.147 -9.250 -31.894 1.00 89.88 104 ALA A O 1
ATOM 911 N N . ASP A 1 105 ? 12.710 -7.716 -31.072 1.00 86.94 105 ASP A N 1
ATOM 912 C CA . ASP A 1 105 ? 13.031 -6.635 -32.014 1.00 86.94 105 ASP A CA 1
ATOM 913 C C . ASP A 1 105 ? 14.545 -6.349 -32.026 1.00 86.94 105 ASP A C 1
ATOM 915 O O . ASP A 1 105 ? 15.165 -6.198 -33.077 1.00 86.94 105 ASP A O 1
ATOM 919 N N . ARG A 1 106 ? 15.186 -6.327 -30.845 1.00 86.25 106 ARG A N 1
ATOM 920 C CA . ARG A 1 106 ? 16.642 -6.151 -30.732 1.00 86.25 106 ARG A CA 1
ATOM 921 C C . ARG A 1 106 ? 17.399 -7.311 -31.375 1.00 86.25 106 ARG A C 1
ATOM 923 O O . ARG A 1 106 ? 18.404 -7.065 -32.034 1.00 86.25 106 ARG A O 1
ATOM 930 N N . LYS A 1 107 ? 16.986 -8.561 -31.145 1.00 87.44 107 LYS A N 1
ATOM 931 C CA . LYS A 1 107 ? 17.652 -9.731 -31.741 1.00 87.44 107 LYS A CA 1
ATOM 932 C C . LYS A 1 107 ? 17.577 -9.679 -33.263 1.00 87.44 107 LYS A C 1
ATOM 934 O O . LYS A 1 107 ? 18.596 -9.898 -33.906 1.00 87.44 107 LYS A O 1
ATOM 939 N N . GLU A 1 108 ? 16.415 -9.340 -33.812 1.00 84.00 108 GLU A N 1
ATOM 940 C CA . GLU A 1 108 ? 16.226 -9.179 -35.253 1.00 84.00 108 GLU A CA 1
ATOM 941 C C . GLU A 1 108 ? 17.105 -8.047 -35.803 1.00 84.00 108 GLU A C 1
ATOM 943 O O . GLU A 1 108 ? 17.910 -8.278 -36.707 1.00 84.00 108 GLU A O 1
ATOM 948 N N . LEU A 1 109 ? 17.062 -6.867 -35.175 1.00 84.56 109 LEU A N 1
ATOM 949 C CA . LEU A 1 109 ? 17.868 -5.713 -35.574 1.00 84.56 109 LEU A CA 1
ATOM 950 C C . LEU A 1 109 ? 19.376 -6.004 -35.534 1.00 84.56 109 LEU A C 1
ATOM 952 O O . LEU A 1 109 ? 20.102 -5.618 -36.440 1.00 84.56 109 LEU A O 1
ATOM 956 N N . MET A 1 110 ? 19.856 -6.699 -34.499 1.00 81.38 110 MET A N 1
ATOM 957 C CA . MET A 1 110 ? 21.277 -7.038 -34.342 1.00 81.38 110 MET A CA 1
ATOM 958 C C . MET A 1 110 ? 21.722 -8.203 -35.234 1.00 81.38 110 MET A C 1
ATOM 960 O O . MET A 1 110 ? 22.918 -8.371 -35.459 1.00 81.38 110 MET A O 1
ATOM 964 N N . SER A 1 111 ? 20.788 -9.021 -35.726 1.00 83.62 111 SER A N 1
ATOM 965 C CA . SER A 1 111 ? 21.096 -10.137 -36.628 1.00 83.62 111 SER A CA 1
ATOM 966 C C . SER A 1 111 ? 21.356 -9.690 -38.069 1.00 83.62 111 SER A C 1
ATOM 968 O O . SER A 1 111 ? 22.045 -10.392 -38.807 1.00 83.62 111 SER A O 1
ATOM 970 N N . ASN A 1 112 ? 20.852 -8.515 -38.461 1.00 85.94 112 ASN A N 1
ATOM 971 C CA . ASN A 1 112 ? 20.990 -7.977 -39.808 1.00 85.94 112 ASN A CA 1
ATOM 972 C C . ASN A 1 112 ? 21.720 -6.625 -39.791 1.00 85.94 112 ASN A C 1
ATOM 974 O O . ASN A 1 112 ? 21.183 -5.602 -39.368 1.00 85.94 112 ASN A O 1
ATOM 978 N N . ASN A 1 113 ? 22.946 -6.622 -40.312 1.00 84.56 113 ASN A N 1
ATOM 979 C CA . ASN A 1 113 ? 23.822 -5.451 -40.329 1.00 84.56 113 ASN A CA 1
ATOM 980 C C . ASN A 1 113 ? 23.250 -4.286 -41.166 1.00 84.56 113 ASN A C 1
ATOM 982 O O . ASN A 1 113 ? 23.442 -3.125 -40.819 1.00 84.56 113 ASN A O 1
ATOM 986 N N . GLU A 1 114 ? 22.490 -4.584 -42.225 1.00 86.38 114 GLU A N 1
ATOM 987 C CA . GLU A 1 114 ? 21.842 -3.569 -43.066 1.00 86.38 114 GLU A CA 1
ATOM 988 C C . GLU A 1 114 ? 20.696 -2.865 -42.322 1.00 86.38 114 GLU A C 1
ATOM 990 O O . GLU A 1 114 ? 20.597 -1.637 -42.336 1.00 86.38 114 GLU A O 1
ATOM 995 N N . LEU A 1 115 ? 19.869 -3.629 -41.596 1.00 84.12 115 LEU A N 1
ATOM 996 C CA . LEU A 1 115 ? 18.800 -3.075 -40.756 1.00 84.12 115 LEU A CA 1
ATOM 997 C C . LEU A 1 115 ? 19.368 -2.248 -39.599 1.00 84.12 115 LEU A C 1
ATOM 999 O O . LEU A 1 115 ? 18.835 -1.181 -39.285 1.00 84.12 115 LEU A O 1
ATOM 1003 N N . LEU A 1 116 ? 20.464 -2.708 -38.992 1.00 87.12 116 LEU A N 1
ATOM 1004 C CA . LEU A 1 116 ? 21.158 -1.981 -37.934 1.00 87.12 116 LEU A CA 1
ATOM 1005 C C . LEU A 1 116 ? 21.729 -0.648 -38.438 1.00 87.12 116 LEU A C 1
ATOM 1007 O O . LEU A 1 116 ? 21.534 0.379 -37.787 1.00 87.12 116 LEU A O 1
ATOM 1011 N N . GLU A 1 117 ? 22.396 -0.648 -39.599 1.00 85.81 117 GLU A N 1
ATOM 1012 C CA . GLU A 1 117 ? 22.939 0.568 -40.215 1.00 85.81 117 GLU A CA 1
ATOM 1013 C C . GLU A 1 117 ? 21.821 1.556 -40.572 1.00 85.81 117 GLU A C 1
ATOM 1015 O O . GLU A 1 117 ? 21.922 2.739 -40.238 1.00 85.81 117 GLU A O 1
ATOM 1020 N N . LYS A 1 118 ? 20.722 1.080 -41.169 1.00 87.25 118 LYS A N 1
ATOM 1021 C CA . LYS A 1 118 ? 19.554 1.914 -41.484 1.00 87.25 118 LYS A CA 1
ATOM 1022 C C . LYS A 1 118 ? 18.943 2.544 -40.230 1.00 87.25 118 LYS A C 1
ATOM 1024 O O . LYS A 1 118 ? 18.726 3.753 -40.193 1.00 87.25 118 LYS A O 1
ATOM 1029 N N . PHE A 1 119 ? 18.728 1.758 -39.175 1.00 86.62 119 PHE A N 1
ATOM 1030 C CA . PHE A 1 119 ? 18.184 2.250 -37.907 1.00 86.62 119 PHE A CA 1
ATOM 1031 C C . PHE A 1 119 ? 19.104 3.281 -37.237 1.00 86.62 119 PHE A C 1
ATOM 1033 O O . PHE A 1 119 ? 18.634 4.313 -36.755 1.00 86.62 119 PHE A O 1
ATOM 1040 N N . ALA A 1 120 ? 20.416 3.036 -37.231 1.00 87.56 120 ALA A N 1
ATOM 1041 C CA . ALA A 1 120 ? 21.405 3.965 -36.690 1.00 87.56 120 ALA A CA 1
ATOM 1042 C C . ALA A 1 120 ? 21.429 5.299 -37.460 1.00 87.56 120 ALA A C 1
ATOM 1044 O O . ALA A 1 120 ? 21.528 6.363 -36.845 1.00 87.56 120 ALA A O 1
ATOM 1045 N N . ARG A 1 121 ? 21.285 5.254 -38.790 1.00 89.25 121 ARG A N 1
ATOM 1046 C CA . ARG A 1 121 ? 21.218 6.441 -39.655 1.00 89.25 121 ARG A CA 1
ATOM 1047 C C . ARG A 1 121 ? 19.919 7.225 -39.471 1.00 89.25 121 ARG A C 1
ATOM 1049 O O . ARG A 1 121 ? 19.975 8.431 -39.281 1.00 89.25 121 ARG A O 1
ATOM 1056 N N . GLU A 1 122 ? 18.762 6.567 -39.462 1.00 85.94 122 GLU A N 1
ATOM 1057 C CA . GLU A 1 122 ? 17.459 7.249 -39.382 1.00 85.94 122 GLU A CA 1
ATOM 1058 C C . GLU A 1 122 ? 17.130 7.770 -37.977 1.00 85.94 122 GLU A C 1
ATOM 1060 O O . GLU A 1 122 ? 16.557 8.846 -37.828 1.00 85.94 122 GLU A O 1
ATOM 1065 N N . ARG A 1 123 ? 17.456 7.006 -36.927 1.00 86.81 123 ARG A N 1
ATOM 1066 C CA . ARG A 1 123 ? 17.027 7.325 -35.551 1.00 86.81 123 ARG A CA 1
ATOM 1067 C C . ARG A 1 123 ? 18.065 8.110 -34.770 1.00 86.81 123 ARG A C 1
ATOM 1069 O O . ARG A 1 123 ? 17.698 8.898 -33.905 1.00 86.81 123 ARG A O 1
ATOM 1076 N N . TYR A 1 124 ? 19.340 7.870 -35.055 1.00 87.31 124 TYR A N 1
ATOM 1077 C CA . TYR A 1 124 ? 20.457 8.453 -34.316 1.00 87.31 124 TYR A CA 1
ATOM 1078 C C . TYR A 1 124 ? 21.384 9.291 -35.195 1.00 87.31 124 TYR A C 1
ATOM 1080 O O . TYR A 1 124 ? 22.374 9.801 -34.675 1.00 87.31 124 TYR A O 1
ATOM 1088 N N . LEU A 1 125 ? 21.081 9.445 -36.493 1.00 87.00 125 LEU A N 1
ATOM 1089 C CA . LEU A 1 125 ? 21.881 10.247 -37.423 1.00 87.00 125 LEU A CA 1
ATOM 1090 C C . LEU A 1 125 ? 23.365 9.828 -37.421 1.00 87.00 125 LEU A C 1
ATOM 1092 O O . LEU A 1 125 ? 24.271 10.651 -37.538 1.00 87.00 125 LEU A O 1
ATOM 1096 N N . MET A 1 126 ? 23.634 8.529 -37.243 1.00 88.50 126 MET A N 1
ATOM 1097 C CA . MET A 1 126 ? 25.001 8.010 -37.215 1.00 88.50 126 MET A CA 1
ATOM 1098 C C . MET A 1 126 ? 25.617 8.012 -38.618 1.00 88.50 126 MET A C 1
ATOM 1100 O O . MET A 1 126 ? 24.979 7.595 -39.582 1.00 88.50 126 MET A O 1
ATOM 1104 N N . LYS A 1 127 ? 26.885 8.430 -38.722 1.00 88.56 127 LYS A N 1
ATOM 1105 C CA . LYS A 1 127 ? 27.659 8.469 -39.973 1.00 88.56 127 LYS A CA 1
ATOM 1106 C C . LYS A 1 127 ? 28.966 7.688 -39.857 1.00 88.56 127 LYS A C 1
ATOM 1108 O O . LYS A 1 127 ? 29.505 7.516 -38.761 1.00 88.56 127 LYS A O 1
ATOM 1113 N N . ARG A 1 128 ? 29.509 7.231 -40.989 1.00 85.94 128 ARG A N 1
ATOM 1114 C CA . ARG A 1 128 ? 30.862 6.651 -41.030 1.00 85.94 128 ARG A CA 1
ATOM 1115 C C . ARG A 1 128 ? 31.906 7.768 -40.903 1.00 85.94 128 ARG A C 1
ATOM 1117 O O . ARG A 1 128 ? 31.638 8.918 -41.228 1.00 85.94 128 ARG A O 1
ATOM 1124 N N . LYS A 1 129 ? 33.124 7.434 -40.460 1.00 86.25 129 LYS A N 1
ATOM 1125 C CA . LYS A 1 129 ? 34.213 8.420 -40.270 1.00 86.25 129 LYS A CA 1
ATOM 1126 C C . LYS A 1 129 ? 34.572 9.201 -41.543 1.00 86.25 129 LYS A C 1
ATOM 1128 O O . LYS A 1 129 ? 35.103 10.298 -41.441 1.00 86.25 129 LYS A O 1
ATOM 1133 N N . ASN A 1 130 ? 34.278 8.633 -42.710 1.00 88.44 130 ASN A N 1
ATOM 1134 C CA . ASN A 1 130 ? 34.677 9.139 -44.020 1.00 88.44 130 ASN A CA 1
ATOM 1135 C C . ASN A 1 130 ? 33.495 9.790 -44.765 1.00 88.44 130 ASN A C 1
ATOM 1137 O O . ASN A 1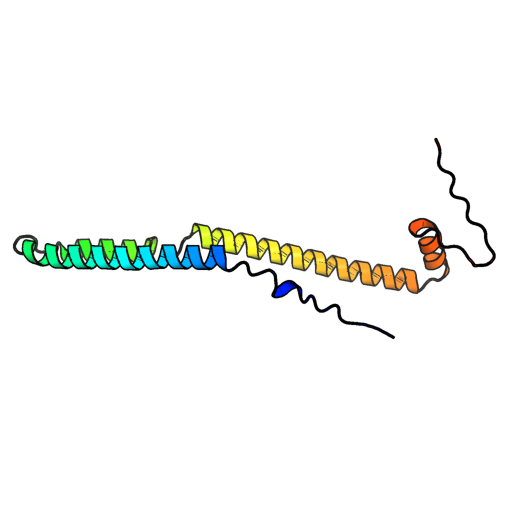 130 ? 33.559 9.955 -45.978 1.00 88.44 130 ASN A O 1
ATOM 1141 N N . GLU A 1 131 ? 32.387 10.046 -44.069 1.00 84.38 131 GLU A N 1
ATOM 1142 C CA . GLU A 1 131 ? 31.118 10.483 -44.646 1.00 84.38 131 GLU A CA 1
ATOM 1143 C C . GLU A 1 131 ? 30.654 11.774 -43.964 1.00 84.38 131 GLU A C 1
ATOM 1145 O O . GLU A 1 131 ? 30.795 11.936 -42.745 1.00 84.38 131 GLU A O 1
ATOM 1150 N N . ASP A 1 132 ? 30.072 12.681 -44.742 1.00 86.31 132 ASP A N 1
ATOM 1151 C CA . ASP A 1 132 ? 29.464 13.912 -44.246 1.00 86.31 132 ASP A CA 1
ATOM 1152 C C . ASP A 1 132 ? 27.941 13.805 -44.275 1.00 86.31 132 ASP A C 1
ATOM 1154 O O . ASP A 1 132 ? 27.351 13.362 -45.257 1.00 86.31 132 ASP A O 1
ATOM 1158 N N . LEU A 1 133 ? 27.312 14.165 -43.152 1.00 84.56 133 LEU A N 1
ATOM 1159 C CA . LEU A 1 133 ? 25.870 14.069 -42.949 1.00 84.56 133 LEU A CA 1
ATOM 1160 C C . LEU A 1 133 ? 25.272 15.474 -42.975 1.00 84.56 133 LEU A C 1
ATOM 1162 O O . LEU A 1 133 ? 25.672 16.324 -42.180 1.00 84.56 133 LEU A O 1
ATOM 1166 N N . TYR A 1 134 ? 24.290 15.687 -43.845 1.00 84.94 134 TYR A N 1
ATOM 1167 C CA . TYR A 1 134 ? 23.551 16.940 -43.961 1.00 84.94 134 TYR A CA 1
ATOM 1168 C C . TYR A 1 134 ? 22.106 16.714 -43.499 1.00 84.94 134 TYR A C 1
ATOM 1170 O O . TYR A 1 134 ? 21.448 15.789 -43.972 1.00 84.94 134 TYR A O 1
ATOM 1178 N N . VAL A 1 135 ? 21.614 17.540 -42.570 1.00 84.75 135 VAL A N 1
ATOM 1179 C CA . VAL A 1 135 ? 20.215 17.528 -42.110 1.00 84.75 135 VAL A CA 1
ATOM 1180 C C . VAL A 1 135 ? 19.542 18.774 -42.670 1.00 84.75 135 VAL A C 1
ATOM 1182 O O . VAL A 1 135 ? 19.931 19.887 -42.322 1.00 84.75 135 VAL A O 1
ATOM 1185 N N . VAL A 1 136 ? 18.568 18.591 -43.560 1.00 86.88 136 VAL A N 1
ATOM 1186 C CA . VAL A 1 136 ? 17.796 19.697 -44.137 1.00 86.88 136 VAL A CA 1
ATOM 1187 C C . VAL A 1 136 ? 16.614 19.976 -43.217 1.00 86.88 136 VAL A C 1
ATOM 1189 O O . VAL A 1 136 ? 15.799 19.088 -42.975 1.00 86.88 136 VAL A O 1
ATOM 1192 N N . VAL A 1 137 ? 16.549 21.191 -42.681 1.00 87.12 137 VAL A N 1
ATOM 1193 C CA . VAL A 1 137 ? 15.406 21.683 -41.908 1.00 87.12 137 VAL A CA 1
ATOM 1194 C C . VAL A 1 137 ? 14.648 22.633 -42.827 1.00 87.12 137 VAL A C 1
ATOM 1196 O O . VAL A 1 137 ? 15.244 23.580 -43.334 1.00 87.12 137 VAL A O 1
ATOM 1199 N N . GLU A 1 138 ? 13.378 22.342 -43.103 1.00 83.06 138 GLU A N 1
ATOM 1200 C CA . GLU A 1 138 ? 12.498 23.287 -43.799 1.00 83.06 138 GLU A CA 1
ATOM 1201 C C . GLU A 1 138 ? 12.144 24.425 -42.825 1.00 83.06 138 GLU A C 1
ATOM 1203 O O . GLU A 1 138 ? 11.744 24.150 -41.690 1.00 83.06 138 GLU A O 1
ATOM 1208 N N . GLU A 1 139 ? 12.366 25.676 -43.248 1.00 67.94 139 GLU A N 1
ATOM 1209 C CA . GLU A 1 139 ? 11.991 26.898 -42.510 1.00 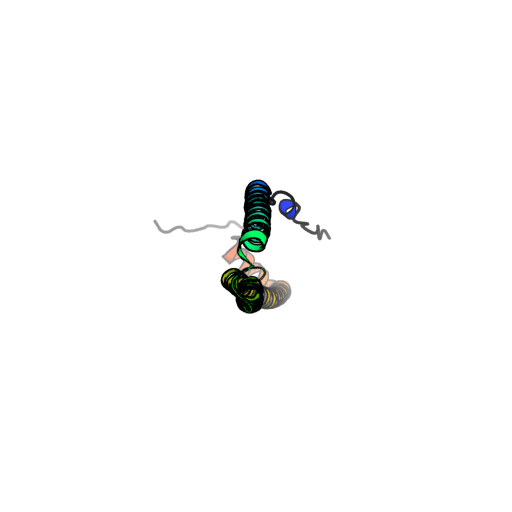67.94 139 GLU A CA 1
ATOM 1210 C C . GLU A 1 139 ? 10.504 27.237 -42.667 1.00 67.94 139 GLU A C 1
ATOM 1212 O O . GLU A 1 139 ? 9.980 27.119 -43.801 1.00 67.94 139 GLU A O 1
#

Foldseek 3Di:
DDPDPPPPPCPPVPCPCPVVVVVVVVVVVCVVVVVVVVVVVVVVVVVVVPPDPCPVVVVVVVVVVCCVPPVDDPVVVVVVVVVVVVVVVVVVVVVVVVVVVVVVVVVVCVVDPVSVVVCCCPPVVDDDPVDDGDDDDDD

Radius of gyration: 32.87 Å; chains: 1; bounding box: 67×37×85 Å

Organism: NCBI:txid758820

InterPro domains:
  IPR007060 Septum formation initiator FtsL/DivIC [PF04977] (62-138)

pLDDT: mean 76.33, std 15.24, range [31.45, 96.69]

Sequence (139 aa):
MQTESYQDDRILDGINLGPMIRIFAYNGIYQLQFLYLFVLIFIKMKKYLKYTKNFYFLFTLFFVIWMVFIDSNDILTQYKLKAKLNELERQKEFYLERKEKIQADRKELMSNNELLEKFARERYLMKRKNEDLYVVVEE